Protein AF-A0AAT9JSJ3-F1 (afdb_monomer_lite)

pLDDT: mean 85.53, std 12.24, range [54.34, 98.62]

Foldseek 3Di:
DVVVCCVVCVLADPADWDDDPPDDPDSVPTDHDDPVRVVVVVPVPPQVPDPDNLLVCLVVLLVVLVVLLVVLVVQLVPDPDPVSVVVSVVSNVPSVVVNVVSVVSD

InterPro domains:
  IPR005183 Domain of unknown function DUF305, CopM-like [PF03713] (50-106)
  IPR012347 Ferritin-like [G3DSA:1.20.1260.10] (10-106)

Structure (mmCIF, N/CA/C/O backbone):
data_AF-A0AAT9JSJ3-F1
#
_entry.id   AF-A0AAT9JSJ3-F1
#
loop_
_atom_site.group_PDB
_atom_site.id
_atom_site.type_symbol
_atom_site.label_atom_id
_atom_site.label_alt_id
_atom_site.label_comp_id
_atom_site.label_asym_id
_atom_site.label_entity_id
_atom_site.label_seq_id
_atom_site.pdbx_PDB_ins_code
_atom_site.Cartn_x
_atom_site.Cartn_y
_atom_site.Cartn_z
_atom_site.occupancy
_atom_site.B_iso_or_equiv
_atom_site.auth_seq_id
_atom_site.auth_comp_id
_atom_site.auth_asym_id
_atom_site.auth_atom_id
_atom_site.pdbx_PDB_model_num
ATOM 1 N N . MET A 1 1 ? -4.440 12.375 3.349 1.00 59.12 1 MET A N 1
ATOM 2 C CA . MET A 1 1 ? -4.091 11.161 4.129 1.00 59.12 1 MET A CA 1
ATOM 3 C C . MET A 1 1 ? -3.346 11.461 5.432 1.00 59.12 1 MET A C 1
ATOM 5 O O . MET A 1 1 ? -3.795 10.998 6.471 1.00 59.12 1 MET A O 1
ATOM 9 N N . LEU A 1 2 ? -2.282 12.275 5.439 1.00 63.31 2 LEU A N 1
ATOM 10 C CA . LEU A 1 2 ? -1.476 12.524 6.654 1.00 63.31 2 LEU A CA 1
ATOM 11 C C . LEU A 1 2 ? -2.257 13.102 7.852 1.00 63.31 2 LEU A C 1
ATOM 13 O O . LEU A 1 2 ? -2.035 12.680 8.985 1.00 63.31 2 LEU A O 1
ATOM 17 N N . ARG A 1 3 ? -3.211 14.014 7.614 1.00 73.62 3 ARG A N 1
ATOM 18 C CA . ARG A 1 3 ? -4.063 14.588 8.675 1.00 73.62 3 ARG A CA 1
ATOM 19 C C . ARG A 1 3 ? -4.959 13.533 9.341 1.00 73.62 3 ARG A C 1
ATOM 21 O O . ARG A 1 3 ? -4.990 13.442 10.559 1.00 73.62 3 ARG A O 1
ATOM 28 N N . GLN A 1 4 ? -5.619 12.701 8.534 1.00 72.25 4 GLN A N 1
ATOM 29 C CA . GLN A 1 4 ? -6.466 11.585 8.989 1.00 72.25 4 GLN A CA 1
ATOM 30 C C . GLN A 1 4 ? -5.644 10.537 9.760 1.00 72.25 4 GLN A C 1
ATOM 32 O O . GLN A 1 4 ? -6.059 10.067 10.814 1.00 72.25 4 GLN A O 1
ATOM 37 N N . ARG A 1 5 ? -4.429 10.236 9.280 1.00 78.81 5 ARG A N 1
ATOM 38 C CA . ARG A 1 5 ? -3.499 9.311 9.939 1.00 78.81 5 ARG A CA 1
ATOM 39 C C . ARG A 1 5 ? -3.105 9.788 11.333 1.00 78.81 5 ARG A C 1
ATOM 41 O O . ARG A 1 5 ? -3.118 8.986 12.253 1.00 78.81 5 ARG A O 1
ATOM 48 N N . ARG A 1 6 ? -2.765 11.072 11.503 1.00 80.00 6 ARG A N 1
ATOM 49 C CA . ARG A 1 6 ? -2.399 11.620 12.824 1.00 80.00 6 ARG A CA 1
ATOM 50 C C . ARG A 1 6 ? -3.562 11.611 13.815 1.00 80.00 6 ARG A C 1
ATOM 52 O O . ARG A 1 6 ? -3.327 11.387 14.990 1.00 80.00 6 ARG A O 1
ATOM 59 N N . LEU A 1 7 ? -4.788 11.834 13.341 1.00 84.50 7 LEU A N 1
ATOM 60 C CA . LEU A 1 7 ? -5.978 11.804 14.196 1.00 84.50 7 LEU A CA 1
ATOM 61 C C . LEU A 1 7 ? -6.306 10.388 14.686 1.00 84.50 7 LEU A C 1
ATOM 63 O O . LEU A 1 7 ? -6.714 10.223 15.827 1.00 84.50 7 LEU A O 1
ATOM 67 N N . ARG A 1 8 ? -6.128 9.373 13.832 1.00 78.06 8 ARG A N 1
ATOM 68 C CA . ARG A 1 8 ? -6.505 7.982 14.139 1.00 78.06 8 ARG A CA 1
ATOM 69 C C . ARG A 1 8 ? -5.377 7.158 14.764 1.00 78.06 8 ARG A C 1
ATOM 71 O O . ARG A 1 8 ? -5.642 6.217 15.497 1.00 78.06 8 ARG A O 1
ATOM 78 N N . PHE A 1 9 ? -4.130 7.514 14.464 1.00 80.81 9 PHE A N 1
ATOM 79 C CA . PHE A 1 9 ? -2.925 6.852 14.960 1.00 80.81 9 PHE A CA 1
ATOM 80 C C . PHE A 1 9 ? -1.967 7.894 15.552 1.00 80.81 9 PHE A C 1
ATOM 82 O O . PHE A 1 9 ? -0.917 8.176 14.955 1.00 80.81 9 PHE A O 1
ATOM 89 N N . PRO A 1 10 ? -2.341 8.512 16.688 1.00 85.06 10 PRO A N 1
ATOM 90 C CA . PRO A 1 10 ? -1.532 9.553 17.317 1.00 85.06 10 PRO A CA 1
ATOM 91 C C . PRO A 1 10 ? -0.161 9.020 17.748 1.00 85.06 10 PRO A C 1
ATOM 93 O O . PRO A 1 10 ? 0.847 9.688 17.527 1.00 85.06 10 PRO A O 1
ATOM 96 N N . ASP A 1 11 ? -0.116 7.780 18.238 1.00 84.19 11 ASP A N 1
ATOM 97 C CA . ASP A 1 11 ? 1.101 7.154 18.770 1.00 84.19 11 ASP A CA 1
ATOM 98 C C . ASP A 1 11 ? 1.955 6.471 17.695 1.00 84.19 11 ASP A C 1
ATOM 100 O O . ASP A 1 11 ? 3.060 5.999 17.966 1.00 84.19 11 ASP A O 1
ATOM 104 N N . ALA A 1 12 ? 1.467 6.393 16.452 1.00 82.31 12 ALA A N 1
ATOM 105 C CA . ALA A 1 12 ? 2.232 5.759 15.390 1.00 82.31 12 ALA A CA 1
ATOM 106 C C . ALA A 1 12 ? 3.427 6.647 14.986 1.00 82.31 12 ALA A C 1
ATOM 108 O O . ALA A 1 12 ? 3.235 7.821 14.637 1.00 82.31 12 ALA A O 1
ATOM 109 N N . PRO A 1 13 ? 4.654 6.105 14.907 1.00 82.31 13 PRO A N 1
ATOM 110 C CA . PRO A 1 13 ? 5.844 6.883 14.570 1.00 82.31 13 PRO A CA 1
ATOM 111 C C . PRO A 1 13 ? 5.755 7.445 13.151 1.00 82.31 13 PRO A C 1
ATOM 113 O O . PRO A 1 13 ? 5.361 6.747 12.221 1.00 82.31 13 PRO A O 1
ATOM 116 N N . ILE A 1 14 ? 6.086 8.726 12.973 1.00 81.94 14 ILE A N 1
ATOM 117 C CA . ILE A 1 14 ? 6.122 9.379 11.647 1.00 81.94 14 ILE A CA 1
ATOM 118 C C . ILE A 1 14 ? 7.424 9.103 10.882 1.00 81.94 14 ILE A C 1
ATOM 120 O O . ILE A 1 14 ? 7.576 9.538 9.743 1.00 81.94 14 ILE A O 1
ATOM 124 N N . THR A 1 15 ? 8.366 8.414 11.519 1.00 82.94 15 THR A N 1
ATOM 125 C CA . THR A 1 15 ? 9.645 8.003 10.948 1.00 82.94 15 THR A CA 1
ATOM 126 C C . THR A 1 15 ? 9.568 6.561 10.440 1.00 82.94 15 THR A C 1
ATOM 128 O O . THR A 1 15 ? 8.790 5.767 10.973 1.00 82.94 15 THR A O 1
ATOM 131 N N . PRO A 1 16 ? 10.368 6.191 9.422 1.00 83.81 16 PRO A N 1
ATOM 132 C CA . PRO A 1 16 ? 10.487 4.801 9.002 1.00 83.81 16 PRO A CA 1
ATOM 133 C C . PRO A 1 16 ? 10.957 3.919 10.162 1.00 83.81 16 PRO A C 1
ATOM 135 O O . PRO A 1 16 ? 11.913 4.263 10.866 1.00 83.81 16 PRO A O 1
ATOM 138 N N . VAL A 1 17 ? 10.305 2.771 10.333 1.00 87.75 17 VAL A N 1
ATOM 139 C CA . VAL A 1 17 ? 10.614 1.774 11.365 1.00 87.75 17 VAL A CA 1
ATOM 140 C C . VAL A 1 17 ? 11.034 0.458 10.730 1.00 87.75 17 VAL A C 1
ATOM 142 O O . VAL A 1 17 ? 10.603 0.117 9.630 1.00 87.75 17 VAL A O 1
ATOM 145 N N . ARG A 1 18 ? 11.898 -0.283 11.420 1.00 83.19 18 ARG A N 1
ATOM 146 C CA . ARG A 1 18 ? 12.362 -1.591 10.969 1.00 83.19 18 ARG A CA 1
ATOM 147 C C . ARG A 1 18 ? 11.241 -2.623 11.110 1.00 83.19 18 ARG A C 1
ATOM 149 O O . ARG A 1 18 ? 10.635 -2.736 12.172 1.00 83.19 18 ARG A O 1
ATOM 156 N N . TYR A 1 19 ? 11.023 -3.402 10.054 1.00 77.19 19 TYR A N 1
ATOM 157 C CA . TYR A 1 19 ? 10.229 -4.625 10.105 1.00 77.19 19 TYR A CA 1
ATOM 158 C C . TYR A 1 19 ? 11.132 -5.806 10.476 1.00 77.19 19 TYR A C 1
ATOM 160 O O . TYR A 1 19 ? 12.191 -5.982 9.870 1.00 77.19 19 TYR A O 1
ATOM 168 N N . THR A 1 20 ? 10.714 -6.612 11.453 1.00 75.50 20 THR A N 1
ATOM 169 C CA . THR A 1 20 ? 11.396 -7.861 11.813 1.00 75.50 20 THR A CA 1
ATOM 170 C C . THR A 1 20 ? 10.531 -9.035 11.357 1.00 75.50 20 THR A C 1
ATOM 172 O O . THR A 1 20 ? 9.447 -9.232 11.914 1.00 75.50 20 THR A O 1
ATOM 175 N N . PRO A 1 21 ? 10.973 -9.823 10.361 1.00 74.25 21 PRO A N 1
ATOM 176 C CA . PRO A 1 21 ? 10.228 -10.989 9.904 1.00 74.25 21 PRO A CA 1
ATOM 177 C C . PRO A 1 21 ? 9.920 -11.956 11.051 1.00 74.25 21 PRO A C 1
ATOM 179 O O . PRO A 1 21 ? 10.768 -12.214 11.903 1.00 74.25 21 PRO A O 1
ATOM 182 N N . GLY A 1 22 ? 8.695 -12.482 11.078 1.00 75.56 22 GLY A N 1
ATOM 183 C CA . GLY A 1 22 ? 8.254 -13.437 12.099 1.00 75.56 22 GLY A CA 1
ATOM 184 C C . GLY A 1 22 ? 7.928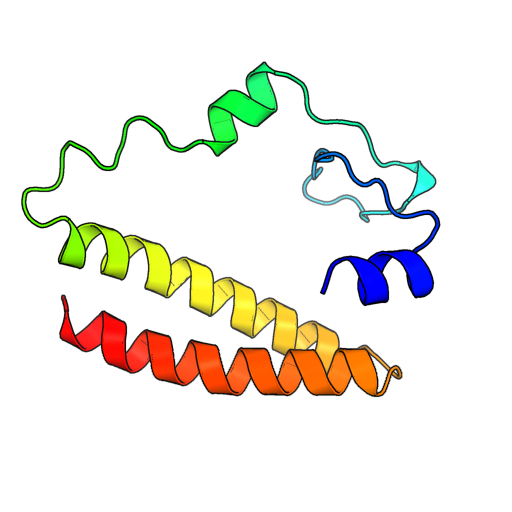 -12.828 13.468 1.00 75.56 22 GLY A C 1
ATOM 185 O O . GLY A 1 22 ? 7.488 -13.562 14.350 1.00 75.56 22 GLY A O 1
ATOM 186 N N . GLN A 1 23 ? 8.088 -11.513 13.657 1.00 73.31 23 GLN A N 1
ATOM 187 C CA . GLN A 1 23 ? 7.662 -10.830 14.879 1.00 73.31 23 GLN A CA 1
ATOM 188 C C . GLN A 1 23 ? 6.424 -9.953 14.639 1.00 73.31 23 GLN A C 1
ATOM 190 O O . GLN A 1 23 ? 6.337 -9.266 13.615 1.00 73.31 23 GLN A O 1
ATOM 195 N N . PRO A 1 24 ? 5.464 -9.928 15.583 1.00 69.81 24 PRO A N 1
ATOM 196 C CA . PRO A 1 24 ? 4.362 -8.980 15.545 1.00 69.81 24 PRO A CA 1
ATOM 197 C C . PRO A 1 24 ? 4.887 -7.544 15.519 1.00 69.81 24 PRO A C 1
ATOM 199 O O . PRO A 1 24 ? 5.701 -7.145 16.349 1.00 69.81 24 PRO A O 1
ATOM 202 N N . THR A 1 25 ? 4.399 -6.740 14.579 1.00 72.12 25 THR A N 1
ATOM 203 C CA . THR A 1 25 ? 4.728 -5.312 14.524 1.00 72.12 25 THR A CA 1
ATOM 204 C C . THR A 1 25 ? 3.870 -4.565 15.547 1.00 72.12 25 THR A C 1
ATOM 206 O O . THR A 1 25 ? 2.791 -4.072 15.228 1.00 72.12 25 THR A 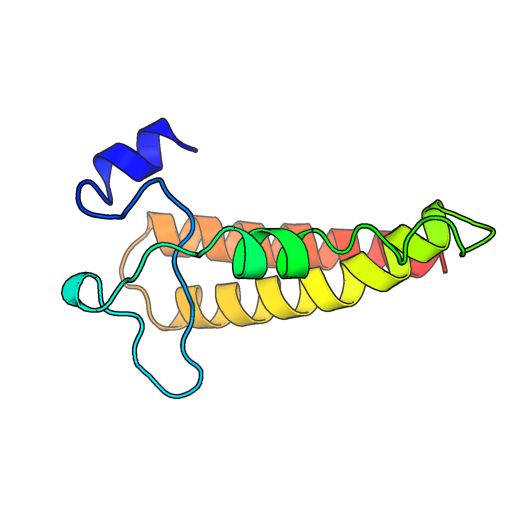O 1
ATOM 209 N N . VAL A 1 26 ? 4.324 -4.529 16.800 1.00 78.81 26 VAL A N 1
ATOM 210 C CA . VAL A 1 26 ? 3.650 -3.824 17.903 1.00 78.81 26 VAL A CA 1
ATOM 211 C C . VAL A 1 26 ? 4.331 -2.488 18.195 1.00 78.81 26 VAL A C 1
ATOM 213 O O . VAL A 1 26 ? 5.555 -2.382 18.129 1.00 78.81 26 VAL A O 1
ATOM 216 N N . LEU A 1 27 ? 3.538 -1.459 18.525 1.00 80.00 27 LEU A N 1
ATOM 217 C CA . LEU A 1 27 ? 4.002 -0.066 18.656 1.00 80.00 27 LEU A CA 1
ATOM 218 C C . LEU A 1 27 ? 5.205 0.097 19.600 1.00 80.00 27 LEU A C 1
ATOM 220 O O . LEU A 1 27 ? 6.127 0.846 19.294 1.00 80.00 27 LEU A O 1
ATOM 224 N N . ASN A 1 28 ? 5.229 -0.638 20.713 1.00 80.12 28 ASN A N 1
ATOM 225 C CA . ASN A 1 28 ? 6.299 -0.577 21.713 1.00 80.12 28 ASN A CA 1
ATOM 226 C C . ASN A 1 28 ? 7.588 -1.327 21.319 1.00 80.12 28 ASN A C 1
ATOM 228 O O . ASN A 1 28 ? 8.593 -1.200 22.011 1.00 80.12 28 ASN A O 1
ATOM 232 N N . GLN A 1 29 ? 7.579 -2.099 20.229 1.00 81.50 29 GLN A N 1
ATOM 233 C CA . GLN A 1 29 ? 8.753 -2.812 19.705 1.00 81.50 29 GLN A CA 1
ATOM 234 C C . GLN A 1 29 ? 9.313 -2.158 18.435 1.00 81.50 29 GLN A C 1
ATOM 236 O O . GLN A 1 29 ? 10.303 -2.635 17.874 1.00 81.50 29 GLN A O 1
ATOM 241 N N . LEU A 1 30 ? 8.711 -1.055 17.980 1.00 82.62 30 LEU A N 1
ATOM 242 C CA . LEU A 1 30 ? 9.155 -0.342 16.791 1.00 82.62 30 LEU A CA 1
ATOM 243 C C . LEU A 1 30 ? 10.506 0.333 17.028 1.00 82.62 30 LEU A C 1
ATOM 245 O O . LEU A 1 30 ? 10.669 1.149 17.934 1.00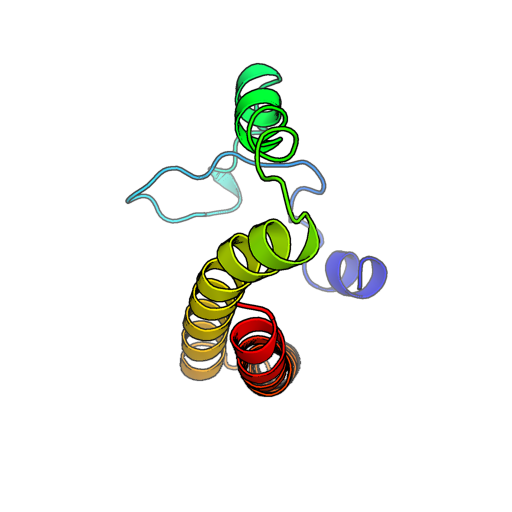 82.62 30 LEU A O 1
ATOM 249 N N . LYS A 1 31 ? 11.473 0.027 16.162 1.00 86.25 31 LYS A N 1
ATOM 250 C CA . LYS A 1 31 ? 12.784 0.681 16.143 1.00 86.25 31 LYS A CA 1
ATOM 251 C C . LYS A 1 31 ? 12.906 1.548 14.893 1.00 86.25 31 LYS A C 1
ATOM 253 O O . LYS A 1 31 ? 12.579 1.052 13.813 1.00 86.25 31 LYS A O 1
ATOM 258 N N . PRO A 1 32 ? 13.385 2.801 14.994 1.00 88.25 32 PRO A N 1
ATOM 259 C CA . PRO A 1 32 ? 13.698 3.606 13.821 1.00 88.25 32 PRO A CA 1
ATOM 260 C C . PRO A 1 32 ? 14.698 2.890 12.909 1.00 88.25 32 PRO A C 1
ATOM 262 O O . PRO A 1 32 ? 15.603 2.202 13.384 1.00 88.25 32 PRO A O 1
ATOM 265 N N . MET A 1 33 ? 14.537 3.058 11.601 1.00 89.56 33 MET A N 1
ATOM 266 C CA . MET A 1 33 ? 15.502 2.542 10.630 1.00 89.56 33 MET A CA 1
ATOM 267 C C . MET A 1 33 ? 16.833 3.293 10.714 1.00 89.56 33 MET A C 1
ATOM 269 O O . MET A 1 33 ? 16.854 4.513 10.885 1.00 89.56 33 MET A O 1
ATOM 273 N N . THR A 1 34 ? 17.941 2.573 10.533 1.00 89.88 34 THR A N 1
ATOM 274 C CA . THR A 1 34 ? 19.274 3.180 10.399 1.00 89.88 34 THR A CA 1
ATOM 275 C C . THR A 1 34 ? 19.450 3.832 9.021 1.00 89.88 34 THR A C 1
ATOM 277 O O . THR A 1 34 ? 18.675 3.573 8.096 1.00 89.88 34 THR A O 1
ATOM 280 N N . GLU A 1 35 ? 20.483 4.662 8.835 1.00 86.31 35 GLU A N 1
ATOM 281 C CA . GLU A 1 35 ? 20.816 5.180 7.496 1.00 86.31 35 GLU A CA 1
ATOM 282 C C . GLU A 1 35 ? 21.125 4.056 6.502 1.00 86.31 35 GLU A C 1
ATOM 284 O O . GLU A 1 35 ? 20.703 4.132 5.350 1.00 86.31 35 GLU A O 1
ATOM 289 N N . ALA A 1 36 ? 21.787 2.988 6.957 1.00 83.75 36 ALA A N 1
ATOM 290 C CA . ALA A 1 36 ? 22.069 1.815 6.135 1.00 83.75 36 ALA A CA 1
ATOM 291 C C . ALA A 1 36 ? 20.776 1.105 5.701 1.00 83.75 36 ALA A C 1
ATOM 293 O O . ALA A 1 36 ? 20.610 0.797 4.522 1.00 83.75 36 ALA A O 1
ATOM 294 N N . ASP A 1 37 ? 19.818 0.935 6.620 1.00 82.62 37 ASP A N 1
ATOM 295 C CA . ASP A 1 37 ? 18.510 0.354 6.297 1.00 82.62 37 ASP A CA 1
ATOM 296 C C . ASP A 1 37 ? 17.755 1.220 5.269 1.00 82.62 37 ASP A C 1
ATOM 298 O O . ASP A 1 37 ? 17.187 0.710 4.302 1.00 82.62 37 ASP A O 1
ATOM 302 N N . LYS A 1 38 ? 17.782 2.551 5.440 1.00 81.94 38 LYS A N 1
ATOM 303 C CA . LYS A 1 38 ? 17.165 3.497 4.497 1.00 81.94 38 LYS A CA 1
ATOM 304 C C . LYS A 1 38 ? 17.853 3.496 3.133 1.00 81.94 38 LYS A C 1
ATOM 306 O O . LYS A 1 38 ? 17.186 3.709 2.123 1.00 81.94 38 LYS A O 1
ATOM 311 N N . ALA A 1 39 ? 19.169 3.302 3.083 1.00 81.69 39 ALA A N 1
ATOM 312 C CA . ALA A 1 39 ? 19.913 3.196 1.833 1.00 81.69 39 ALA A CA 1
ATOM 313 C C . ALA A 1 39 ? 19.542 1.913 1.074 1.00 81.69 39 ALA A C 1
ATOM 315 O O . ALA A 1 39 ? 19.254 1.982 -0.119 1.00 81.69 39 ALA A O 1
ATOM 316 N N . ALA A 1 40 ? 19.445 0.779 1.776 1.00 77.25 40 ALA A N 1
ATOM 317 C CA . ALA A 1 40 ? 19.029 -0.495 1.191 1.00 77.25 40 ALA A CA 1
ATOM 318 C C . ALA A 1 40 ? 17.613 -0.433 0.584 1.00 77.25 40 ALA A C 1
ATOM 320 O O . ALA A 1 40 ? 17.366 -1.009 -0.472 1.00 77.25 40 ALA A O 1
ATOM 321 N N . MET A 1 41 ? 16.695 0.325 1.195 1.00 75.81 41 MET A N 1
ATOM 322 C CA . MET A 1 41 ? 15.323 0.493 0.694 1.00 75.81 41 MET A CA 1
ATOM 323 C C . MET A 1 41 ? 15.189 1.356 -0.564 1.00 75.81 41 MET A C 1
ATOM 325 O O . MET A 1 41 ? 14.176 1.270 -1.253 1.00 75.81 41 MET A O 1
ATOM 329 N N . ARG A 1 42 ? 16.164 2.218 -0.872 1.00 73.81 42 ARG A N 1
ATOM 330 C CA . ARG A 1 42 ? 16.036 3.181 -1.978 1.00 73.81 42 ARG A CA 1
ATOM 331 C C . ARG A 1 42 ? 16.108 2.549 -3.367 1.00 73.81 42 ARG A C 1
ATOM 333 O O . ARG A 1 42 ? 15.825 3.259 -4.324 1.00 73.81 42 ARG A O 1
ATOM 340 N N . MET A 1 43 ? 16.484 1.268 -3.488 1.00 61.06 43 MET A N 1
ATOM 341 C CA . MET A 1 43 ? 16.600 0.543 -4.768 1.00 61.06 43 MET A CA 1
ATOM 342 C C . MET A 1 43 ? 17.292 1.380 -5.868 1.00 61.06 43 MET A C 1
ATOM 344 O O . MET A 1 43 ? 16.959 1.303 -7.046 1.00 61.06 43 MET A O 1
ATOM 348 N N . SER A 1 44 ? 18.264 2.212 -5.472 1.00 59.06 44 SER A N 1
ATOM 349 C CA . SER A 1 44 ? 18.840 3.289 -6.293 1.00 59.06 44 SER A CA 1
ATOM 350 C C . SER A 1 44 ? 19.664 2.788 -7.486 1.00 59.06 44 SER A C 1
ATOM 352 O O . SER A 1 44 ? 20.039 3.593 -8.330 1.00 59.06 44 SER A O 1
ATOM 354 N N . GLY A 1 45 ? 19.995 1.494 -7.539 1.00 55.34 45 GLY A N 1
ATOM 355 C CA . GLY A 1 45 ? 20.931 0.937 -8.519 1.00 55.34 45 GLY A CA 1
ATOM 356 C C . GLY A 1 45 ? 20.302 0.180 -9.690 1.00 55.34 45 GLY A C 1
ATOM 357 O O . GLY A 1 45 ? 21.015 -0.139 -10.633 1.00 55.34 45 GLY A O 1
ATOM 358 N N . THR A 1 46 ? 19.004 -0.142 -9.658 1.00 54.44 46 THR A N 1
ATOM 359 C CA . THR A 1 46 ? 18.413 -1.108 -10.610 1.00 54.44 46 THR A CA 1
ATOM 360 C C . THR A 1 46 ? 17.571 -0.489 -11.724 1.00 54.44 46 THR A C 1
ATOM 362 O O . THR A 1 46 ? 17.224 -1.197 -12.664 1.00 54.44 46 THR A O 1
ATOM 365 N N . MET A 1 47 ? 17.244 0.807 -11.667 1.00 54.34 47 MET A N 1
ATOM 366 C CA . MET A 1 47 ? 16.350 1.428 -12.661 1.00 54.34 47 MET A CA 1
ATOM 367 C C . MET A 1 47 ? 17.058 2.000 -13.897 1.00 54.34 47 MET A C 1
ATOM 369 O O . MET A 1 47 ? 16.407 2.161 -14.925 1.00 54.34 47 MET A O 1
ATOM 373 N N . ASP A 1 48 ? 18.366 2.265 -13.832 1.00 54.53 48 ASP A N 1
ATOM 374 C CA . ASP A 1 48 ? 19.119 2.876 -14.945 1.00 54.53 48 ASP A CA 1
ATOM 375 C C . ASP A 1 48 ? 19.588 1.860 -16.007 1.00 54.53 48 ASP A C 1
ATOM 377 O O . ASP A 1 48 ? 20.044 2.242 -17.080 1.00 54.53 48 ASP A O 1
ATOM 381 N N . MET A 1 49 ? 19.454 0.556 -15.733 1.00 54.50 49 MET A N 1
ATOM 382 C CA . MET A 1 49 ? 19.974 -0.528 -16.585 1.00 54.50 49 MET A CA 1
ATOM 383 C C . MET A 1 49 ? 18.921 -1.156 -17.521 1.00 54.50 49 MET A C 1
ATOM 385 O O . MET A 1 49 ? 19.267 -2.002 -18.345 1.00 54.50 49 MET A O 1
ATOM 389 N N . MET A 1 50 ? 17.643 -0.766 -17.428 1.00 57.25 50 MET A N 1
ATOM 390 C CA . MET A 1 50 ? 16.576 -1.286 -18.296 1.00 57.25 50 MET A CA 1
ATOM 391 C C . MET A 1 50 ? 16.267 -0.293 -19.423 1.00 57.25 50 MET A C 1
ATOM 393 O O . MET A 1 50 ? 15.749 0.794 -19.176 1.00 57.25 50 MET A O 1
ATOM 397 N N . GLY A 1 51 ? 16.531 -0.693 -20.670 1.00 68.62 51 GLY A N 1
ATOM 398 C CA . GLY A 1 51 ? 16.378 0.148 -21.867 1.00 68.62 51 GLY A CA 1
ATOM 399 C C . GLY A 1 51 ? 14.990 0.772 -22.088 1.00 68.62 51 GLY A C 1
ATOM 400 O O . GLY A 1 51 ? 14.900 1.804 -22.748 1.00 68.62 51 GLY A O 1
ATOM 401 N N . ASP A 1 52 ? 13.925 0.212 -21.501 1.00 82.62 52 ASP A N 1
ATOM 402 C CA . ASP A 1 52 ? 12.585 0.812 -21.464 1.00 82.62 52 ASP A CA 1
ATOM 403 C C . ASP A 1 52 ? 12.133 1.023 -20.010 1.00 82.62 52 ASP A C 1
ATOM 405 O O . ASP A 1 52 ? 11.745 0.088 -19.300 1.00 82.62 52 ASP A O 1
ATOM 409 N N . ARG A 1 53 ? 12.163 2.287 -19.574 1.00 81.94 53 ARG A N 1
ATOM 410 C CA . ARG A 1 53 ? 11.748 2.701 -18.226 1.00 81.94 53 ARG A CA 1
ATOM 411 C C . ARG A 1 53 ? 10.277 2.393 -17.935 1.00 81.94 53 ARG A C 1
ATOM 413 O O . ARG A 1 53 ? 9.941 2.144 -16.780 1.00 81.94 53 ARG A O 1
ATOM 420 N N . GLY A 1 54 ? 9.408 2.389 -18.949 1.00 86.06 54 GLY A N 1
ATOM 421 C CA . GLY A 1 54 ? 7.994 2.041 -18.806 1.00 86.06 54 GLY A CA 1
ATOM 422 C C . GLY A 1 54 ? 7.808 0.559 -18.493 1.00 86.06 54 GLY A C 1
ATOM 423 O O . GLY A 1 54 ? 7.097 0.215 -17.548 1.00 86.06 54 GLY A O 1
ATOM 424 N N . LYS A 1 55 ? 8.522 -0.315 -19.211 1.00 89.06 55 LYS A N 1
ATOM 425 C CA . LYS A 1 55 ? 8.539 -1.762 -18.933 1.00 89.06 55 LYS A CA 1
ATOM 426 C C . LYS A 1 55 ? 9.161 -2.087 -17.584 1.00 89.06 55 LYS A C 1
ATOM 428 O O . LYS A 1 55 ? 8.611 -2.899 -16.846 1.00 89.06 55 LYS A O 1
ATOM 433 N N . ALA A 1 56 ? 10.266 -1.430 -17.231 1.00 85.56 56 ALA A N 1
ATOM 434 C CA . ALA A 1 56 ? 10.899 -1.599 -15.923 1.00 85.56 56 ALA A CA 1
ATOM 435 C C . ALA A 1 56 ? 9.953 -1.207 -14.780 1.00 85.56 56 ALA A C 1
ATOM 437 O O . ALA A 1 56 ? 9.799 -1.949 -13.810 1.00 85.56 56 ALA A O 1
ATOM 438 N N . PHE A 1 57 ? 9.270 -0.069 -14.928 1.00 88.50 57 PHE A N 1
ATOM 439 C CA . PHE A 1 57 ? 8.253 0.377 -13.984 1.00 88.50 57 PHE A CA 1
ATOM 440 C C . PHE A 1 57 ? 7.096 -0.622 -13.889 1.00 88.50 57 PHE A C 1
ATOM 442 O O . PHE A 1 57 ? 6.726 -1.019 -12.787 1.00 88.50 57 PHE A O 1
ATOM 449 N N . ALA A 1 58 ? 6.556 -1.083 -15.022 1.00 92.56 58 ALA A N 1
ATOM 450 C CA . ALA A 1 58 ? 5.466 -2.054 -15.042 1.00 92.56 58 ALA A CA 1
ATOM 451 C C . ALA A 1 58 ? 5.854 -3.385 -14.381 1.00 92.56 58 ALA A C 1
ATOM 453 O O . ALA A 1 58 ? 5.111 -3.887 -13.536 1.00 92.56 58 ALA A O 1
ATOM 454 N N . ALA A 1 59 ? 7.040 -3.911 -14.695 1.00 89.81 59 ALA A N 1
ATOM 455 C CA . ALA A 1 59 ? 7.562 -5.144 -14.114 1.00 89.81 59 ALA A CA 1
ATOM 456 C C . ALA A 1 59 ? 7.755 -5.043 -12.592 1.00 89.81 59 ALA A C 1
ATOM 458 O O . ALA A 1 59 ? 7.527 -6.021 -11.886 1.00 89.81 59 ALA A O 1
ATOM 459 N N . ALA A 1 60 ? 8.129 -3.868 -12.073 1.00 89.12 60 ALA A N 1
ATOM 460 C CA . ALA A 1 60 ? 8.256 -3.635 -10.635 1.00 89.12 60 ALA A CA 1
ATOM 461 C C . ALA A 1 60 ? 6.903 -3.387 -9.939 1.00 89.12 60 ALA A C 1
ATOM 463 O O . ALA A 1 60 ? 6.697 -3.824 -8.807 1.00 89.12 60 ALA A O 1
ATOM 464 N N . MET A 1 61 ? 5.974 -2.684 -10.592 1.00 95.50 61 MET A N 1
ATOM 465 C CA . MET A 1 61 ? 4.710 -2.268 -9.974 1.00 95.50 61 MET A CA 1
ATOM 466 C C . MET A 1 61 ? 3.648 -3.358 -9.931 1.00 95.50 61 MET A C 1
ATOM 468 O O . MET A 1 61 ? 2.837 -3.354 -9.010 1.00 95.50 61 MET A O 1
ATOM 472 N N . ILE A 1 62 ? 3.664 -4.319 -10.858 1.00 95.81 62 ILE A N 1
ATOM 473 C CA . ILE A 1 62 ? 2.749 -5.469 -10.802 1.00 95.81 62 ILE A CA 1
ATOM 474 C C . ILE A 1 62 ? 2.890 -6.240 -9.474 1.00 95.81 62 ILE A C 1
ATOM 476 O O . ILE A 1 62 ? 1.907 -6.280 -8.734 1.00 95.81 62 ILE A O 1
ATOM 480 N N . PRO A 1 63 ? 4.070 -6.780 -9.099 1.00 93.62 63 PRO A N 1
ATOM 481 C CA . PRO A 1 63 ? 4.204 -7.525 -7.845 1.00 93.62 63 PRO A CA 1
ATOM 482 C C . PRO A 1 63 ? 4.019 -6.636 -6.604 1.00 93.62 63 PRO A C 1
ATOM 484 O O . PRO A 1 63 ? 3.511 -7.096 -5.581 1.00 93.62 63 PRO A O 1
ATOM 487 N N . HIS A 1 64 ? 4.377 -5.348 -6.681 1.00 94.94 64 HIS A N 1
ATOM 488 C CA . HIS A 1 64 ? 4.105 -4.389 -5.607 1.00 94.94 64 HIS A CA 1
ATOM 489 C C . HIS A 1 64 ? 2.592 -4.223 -5.358 1.00 94.94 64 HIS A C 1
ATOM 491 O O . HIS A 1 64 ? 2.147 -4.255 -4.210 1.00 94.94 64 HIS A O 1
ATOM 497 N N . HIS A 1 65 ? 1.791 -4.081 -6.420 1.00 98.00 65 HIS A N 1
ATOM 498 C CA . HIS A 1 65 ? 0.333 -4.003 -6.319 1.00 98.00 65 HIS A CA 1
ATOM 499 C C . HIS A 1 65 ? -0.298 -5.322 -5.869 1.00 98.00 65 HIS A C 1
ATOM 501 O O . HIS A 1 65 ? -1.218 -5.295 -5.057 1.00 98.00 65 HIS A O 1
ATOM 507 N N . GLU A 1 66 ? 0.199 -6.472 -6.330 1.00 97.50 66 GLU A N 1
ATOM 508 C CA . GLU A 1 66 ? -0.289 -7.787 -5.888 1.00 97.50 66 GLU A CA 1
ATOM 509 C C . GLU A 1 66 ? -0.124 -7.964 -4.368 1.00 97.50 66 GLU A C 1
ATOM 511 O O . GLU A 1 66 ? -1.067 -8.369 -3.686 1.00 97.50 66 GLU A O 1
ATOM 516 N N . MET A 1 67 ? 1.019 -7.552 -3.805 1.00 94.38 67 MET A N 1
ATOM 517 C CA . MET A 1 67 ? 1.229 -7.547 -2.351 1.00 94.38 67 MET A CA 1
ATOM 518 C C . MET A 1 67 ? 0.271 -6.584 -1.631 1.00 94.38 67 MET A C 1
ATOM 520 O O . MET A 1 67 ? -0.301 -6.926 -0.595 1.00 94.38 67 MET A O 1
ATOM 524 N N . ALA A 1 68 ? 0.067 -5.381 -2.174 1.00 94.69 68 ALA A N 1
ATOM 525 C CA . ALA A 1 68 ? -0.844 -4.402 -1.585 1.00 94.69 68 ALA A CA 1
ATOM 526 C C . ALA A 1 68 ? -2.307 -4.881 -1.586 1.00 94.69 68 ALA A C 1
ATOM 528 O O . ALA A 1 68 ? -3.025 -4.634 -0.617 1.00 94.69 68 ALA A O 1
ATOM 529 N N . ILE A 1 69 ? -2.736 -5.593 -2.634 1.00 98.38 69 ILE A N 1
ATOM 530 C CA . ILE A 1 69 ? -4.059 -6.226 -2.710 1.00 98.38 69 ILE A CA 1
ATOM 531 C C . ILE A 1 69 ? -4.188 -7.304 -1.633 1.00 98.38 69 ILE A C 1
ATOM 533 O O . ILE A 1 69 ? -5.145 -7.253 -0.865 1.00 98.38 69 ILE A O 1
ATOM 537 N N . ALA A 1 70 ? -3.206 -8.200 -1.497 1.00 96.69 70 ALA A N 1
ATOM 538 C CA . ALA A 1 70 ? -3.229 -9.240 -0.466 1.00 96.69 70 ALA A CA 1
ATOM 539 C C . ALA A 1 70 ? -3.335 -8.649 0.955 1.00 96.69 70 ALA A C 1
ATOM 541 O O . ALA A 1 70 ? -4.121 -9.112 1.782 1.00 96.69 70 ALA A O 1
ATOM 542 N N . MET A 1 71 ? -2.596 -7.569 1.240 1.00 95.19 71 MET A N 1
ATOM 543 C CA . MET A 1 71 ? -2.703 -6.857 2.520 1.00 95.19 71 MET A CA 1
ATOM 544 C C . MET A 1 71 ? -4.069 -6.185 2.709 1.00 95.19 71 MET A C 1
ATOM 546 O O . MET A 1 71 ? -4.604 -6.160 3.820 1.00 95.19 71 MET A O 1
ATOM 550 N N . ALA A 1 72 ? -4.638 -5.618 1.645 1.00 97.25 72 ALA A N 1
ATOM 551 C CA . ALA A 1 72 ? -5.943 -4.975 1.698 1.00 97.25 72 ALA A CA 1
ATOM 552 C C . ALA A 1 72 ? -7.076 -5.986 1.920 1.00 97.25 72 ALA A C 1
ATOM 554 O O . ALA A 1 72 ? -7.977 -5.698 2.708 1.00 97.25 72 ALA A O 1
ATOM 555 N N . GLU A 1 73 ? -7.010 -7.164 1.297 1.00 97.75 73 GLU A N 1
ATOM 556 C CA . GLU A 1 73 ? -7.928 -8.284 1.535 1.00 97.75 73 GLU A CA 1
ATOM 557 C C . GLU A 1 73 ? -7.875 -8.745 2.994 1.00 97.75 73 GLU A C 1
ATOM 559 O O . GLU A 1 73 ? -8.916 -8.858 3.645 1.00 97.75 73 GLU A O 1
ATOM 564 N N . ASP A 1 74 ? -6.671 -8.911 3.547 1.00 96.62 74 ASP A N 1
ATOM 565 C CA . ASP A 1 74 ? -6.485 -9.286 4.950 1.00 96.62 74 ASP A CA 1
ATOM 566 C C . ASP A 1 74 ? -7.076 -8.238 5.909 1.00 96.62 74 ASP A C 1
ATOM 568 O O . ASP A 1 74 ? -7.828 -8.559 6.834 1.00 96.62 74 ASP A O 1
ATOM 572 N N . 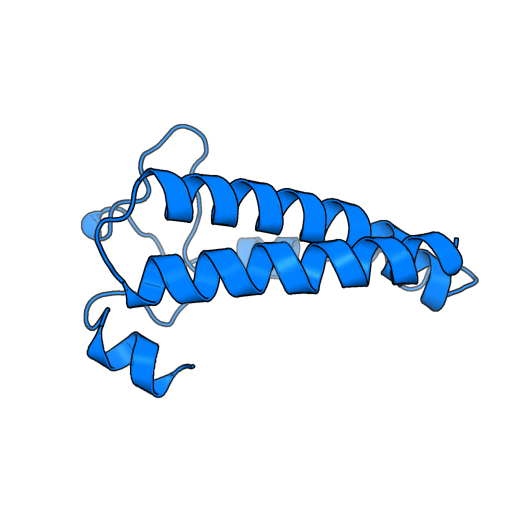ALA A 1 75 ? -6.806 -6.956 5.646 1.00 95.19 75 ALA A N 1
ATOM 573 C CA . ALA A 1 75 ? -7.365 -5.851 6.417 1.00 95.19 75 ALA A CA 1
ATOM 574 C C . ALA A 1 75 ? -8.897 -5.763 6.288 1.00 95.19 75 ALA A C 1
ATOM 576 O O . ALA A 1 75 ? -9.578 -5.475 7.276 1.00 95.19 75 ALA A O 1
ATOM 577 N N . LEU A 1 76 ? -9.456 -6.046 5.107 1.00 96.88 76 LEU A N 1
ATOM 578 C CA . LEU A 1 76 ? -10.902 -6.077 4.880 1.00 96.88 76 LEU A CA 1
ATOM 579 C C . LEU A 1 76 ? -11.570 -7.229 5.643 1.00 96.88 76 LEU A C 1
ATOM 581 O O . LEU A 1 76 ? -12.682 -7.059 6.144 1.00 96.88 76 LEU A O 1
ATOM 585 N N . ALA A 1 77 ? -10.908 -8.382 5.747 1.00 96.38 77 ALA A N 1
ATOM 586 C CA . ALA A 1 77 ? -11.417 -9.541 6.473 1.00 96.38 77 ALA A CA 1
ATOM 587 C C . ALA A 1 77 ? -11.339 -9.362 7.999 1.00 96.38 77 ALA A C 1
ATOM 589 O O . ALA A 1 77 ? -12.265 -9.742 8.712 1.00 96.38 77 ALA A O 1
ATOM 590 N N . LYS A 1 78 ? -10.250 -8.771 8.505 1.00 94.69 78 LYS A N 1
ATOM 591 C CA . LYS A 1 78 ? -9.959 -8.710 9.948 1.00 94.69 78 LYS A CA 1
ATOM 592 C C . LYS A 1 78 ? -10.450 -7.443 10.645 1.00 94.69 78 LYS A C 1
ATOM 594 O O . LYS A 1 78 ? -10.611 -7.448 11.863 1.00 94.69 78 LYS A O 1
ATOM 599 N N . SER A 1 79 ? -10.650 -6.345 9.917 1.00 94.69 79 SER A N 1
ATOM 600 C CA . SER A 1 79 ? -11.006 -5.066 10.534 1.00 94.69 79 SER A CA 1
ATOM 601 C C . SER A 1 79 ? -12.516 -4.890 10.705 1.00 94.69 79 SER A C 1
ATOM 603 O O . SER A 1 79 ? -13.294 -5.080 9.765 1.00 94.69 79 SER A O 1
ATOM 605 N N . SER A 1 80 ? -12.921 -4.438 11.895 1.00 95.69 80 SER A N 1
ATOM 606 C CA . SER A 1 80 ? -14.268 -3.930 12.194 1.00 95.69 80 SER A CA 1
ATOM 607 C C . SER A 1 80 ? -14.424 -2.429 11.908 1.00 95.69 80 SER A C 1
ATOM 609 O O . SER A 1 80 ? -15.526 -1.889 11.981 1.00 95.69 80 SER A O 1
ATOM 611 N N . ASP A 1 81 ? -13.336 -1.741 11.557 1.00 93.81 81 ASP A N 1
ATOM 612 C CA . ASP A 1 81 ? -13.317 -0.303 11.320 1.00 93.81 81 ASP A CA 1
ATOM 613 C C . ASP A 1 81 ? -13.806 0.025 9.897 1.00 93.81 81 ASP A C 1
ATOM 615 O O . ASP A 1 81 ? -13.160 -0.315 8.903 1.00 93.81 81 ASP A O 1
ATOM 619 N N . SER A 1 82 ? -14.942 0.720 9.782 1.00 94.56 82 SER A N 1
ATOM 620 C CA . SER A 1 82 ? -15.574 1.038 8.492 1.00 94.56 82 SER A CA 1
ATOM 621 C C . SER A 1 82 ? -14.684 1.844 7.542 1.00 94.56 82 SER A C 1
ATOM 623 O O . SER A 1 82 ? -14.747 1.651 6.329 1.00 94.56 82 SER A O 1
ATOM 625 N N . PHE A 1 83 ? -13.814 2.706 8.066 1.00 90.31 83 PHE A N 1
ATOM 626 C CA . PHE A 1 83 ? -12.890 3.490 7.252 1.00 90.31 83 PHE A CA 1
ATOM 627 C C . PHE A 1 83 ? -11.751 2.628 6.712 1.00 90.31 83 PHE A C 1
ATOM 629 O O . PHE A 1 83 ? -11.408 2.742 5.537 1.00 90.31 83 PHE A O 1
ATOM 636 N N . VAL A 1 84 ? -11.191 1.744 7.547 1.00 92.81 84 VAL A N 1
ATOM 637 C CA . VAL A 1 84 ? -10.158 0.790 7.110 1.00 92.81 84 VAL A CA 1
ATOM 638 C C . VAL A 1 84 ? -10.723 -0.115 6.024 1.00 92.81 84 VAL A C 1
ATOM 640 O O . VAL A 1 84 ? -10.122 -0.241 4.963 1.00 92.81 84 VAL A O 1
ATOM 643 N N . ARG A 1 85 ? -11.926 -0.654 6.236 1.00 96.69 85 ARG A N 1
ATOM 644 C CA . ARG A 1 85 ? -12.629 -1.481 5.247 1.00 96.69 85 ARG A CA 1
ATOM 645 C C . ARG A 1 85 ? -12.870 -0.735 3.932 1.00 96.69 85 ARG A C 1
ATOM 647 O O . ARG A 1 85 ? -12.649 -1.305 2.867 1.00 96.69 85 ARG A O 1
ATOM 654 N N . SER A 1 86 ? -13.282 0.535 3.996 1.00 96.19 86 SER A N 1
ATOM 655 C CA . SER A 1 86 ? -13.480 1.373 2.806 1.00 96.19 86 SER A CA 1
ATOM 656 C C . SER A 1 86 ? -12.185 1.550 2.014 1.00 96.19 86 SER A C 1
ATOM 658 O O . SER A 1 86 ? -12.186 1.362 0.801 1.00 96.19 86 SER A O 1
ATOM 660 N N . ILE A 1 87 ? -11.075 1.867 2.688 1.00 95.44 87 ILE A N 1
ATOM 661 C CA . ILE A 1 87 ? -9.774 2.031 2.026 1.00 95.44 87 ILE A CA 1
ATOM 662 C C . ILE A 1 87 ? -9.286 0.705 1.448 1.00 95.44 87 ILE A C 1
ATOM 664 O O . ILE A 1 87 ? -8.791 0.688 0.325 1.00 95.44 87 ILE A O 1
ATOM 668 N N . SER A 1 88 ? -9.435 -0.401 2.180 1.00 97.62 88 SER A N 1
ATOM 669 C CA . SER A 1 88 ? -9.082 -1.729 1.680 1.00 97.62 88 SER A CA 1
ATOM 670 C C . SER A 1 88 ? -9.829 -2.059 0.392 1.00 97.62 88 SER A C 1
ATOM 672 O O . SER A 1 88 ? -9.217 -2.490 -0.582 1.00 97.62 88 SER A O 1
ATOM 674 N N . TRP A 1 89 ? -11.140 -1.812 0.357 1.00 98.25 89 TRP A N 1
ATOM 675 C CA . TRP A 1 89 ? -11.942 -2.048 -0.839 1.00 98.25 89 TRP A CA 1
ATOM 676 C C . TRP A 1 89 ? -11.499 -1.171 -2.018 1.00 98.25 89 TRP A C 1
ATOM 678 O O . TRP A 1 89 ? -11.357 -1.669 -3.137 1.00 98.25 89 TRP A O 1
ATOM 688 N N . ASP A 1 90 ? -11.215 0.110 -1.767 1.00 98.25 90 ASP A N 1
ATOM 689 C CA . ASP A 1 90 ? -10.688 1.007 -2.796 1.00 98.25 90 ASP A CA 1
ATOM 690 C C . ASP A 1 90 ? -9.334 0.530 -3.330 1.00 98.25 90 ASP A C 1
ATOM 692 O O . ASP A 1 90 ? -9.174 0.471 -4.547 1.00 98.25 90 ASP A O 1
ATOM 696 N N . ILE A 1 91 ? -8.407 0.116 -2.458 1.00 98.31 91 ILE A N 1
ATOM 697 C CA . ILE A 1 91 ? -7.101 -0.438 -2.848 1.00 98.31 91 ILE A CA 1
ATOM 698 C C . IL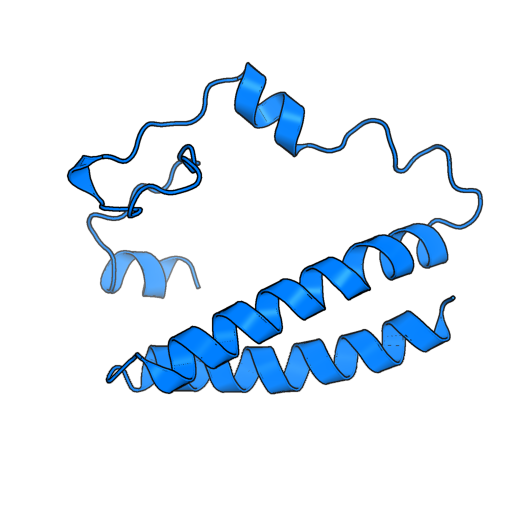E A 1 91 ? -7.272 -1.657 -3.755 1.00 98.31 91 ILE A C 1
ATOM 700 O O . ILE A 1 91 ? -6.676 -1.693 -4.831 1.00 98.31 91 ILE A O 1
ATOM 704 N N . ILE A 1 92 ? -8.096 -2.630 -3.349 1.00 98.62 92 ILE A N 1
ATOM 705 C CA . ILE A 1 92 ? -8.331 -3.852 -4.129 1.00 98.62 92 ILE A CA 1
ATOM 706 C C . ILE A 1 92 ? -8.830 -3.477 -5.524 1.00 98.62 92 ILE A C 1
ATOM 708 O O . ILE A 1 92 ? -8.275 -3.922 -6.530 1.00 98.62 92 ILE A O 1
ATOM 712 N N . ARG A 1 93 ? -9.846 -2.611 -5.600 1.00 98.56 93 ARG A N 1
ATOM 713 C CA . ARG A 1 93 ? -10.453 -2.204 -6.869 1.00 98.56 93 ARG A CA 1
ATOM 714 C C . ARG A 1 93 ? -9.477 -1.436 -7.759 1.00 98.56 93 ARG A C 1
ATOM 716 O O . ARG A 1 93 ? -9.372 -1.744 -8.948 1.00 98.56 93 ARG A O 1
ATOM 723 N N . THR A 1 94 ? -8.806 -0.412 -7.234 1.00 98.56 94 THR A N 1
ATOM 724 C CA . THR A 1 94 ? -7.961 0.465 -8.055 1.00 98.56 94 THR A CA 1
ATOM 725 C C . THR A 1 94 ? -6.695 -0.251 -8.496 1.00 98.56 94 THR A C 1
ATOM 727 O O . THR A 1 94 ? -6.406 -0.261 -9.692 1.00 98.56 94 THR A O 1
ATOM 730 N N . GLN A 1 95 ? -6.006 -0.941 -7.586 1.00 98.50 95 GLN A N 1
ATOM 731 C CA . GLN A 1 95 ? -4.735 -1.591 -7.904 1.00 98.50 95 GLN A CA 1
ATOM 732 C C . GLN A 1 95 ? -4.932 -2.827 -8.796 1.00 98.50 95 GLN A C 1
ATOM 734 O O . GLN A 1 95 ? -4.119 -3.076 -9.684 1.00 98.50 95 GLN A O 1
ATOM 739 N N . SER A 1 96 ? -6.071 -3.530 -8.700 1.00 98.56 96 SER A N 1
ATOM 740 C CA . SER A 1 96 ? -6.428 -4.580 -9.675 1.00 98.56 96 SER A CA 1
ATOM 741 C C . SER A 1 96 ? -6.601 -4.027 -11.093 1.00 98.56 96 SER A C 1
ATOM 743 O O . SER A 1 96 ? -6.254 -4.682 -12.079 1.00 98.56 96 SER A O 1
ATOM 745 N N . ASN A 1 97 ? -7.159 -2.819 -11.226 1.00 98.44 97 ASN A N 1
ATOM 746 C CA . ASN A 1 97 ? -7.302 -2.155 -12.521 1.00 98.44 97 ASN A CA 1
ATOM 747 C C . ASN A 1 97 ? -5.948 -1.664 -13.052 1.00 98.44 97 ASN A C 1
ATOM 7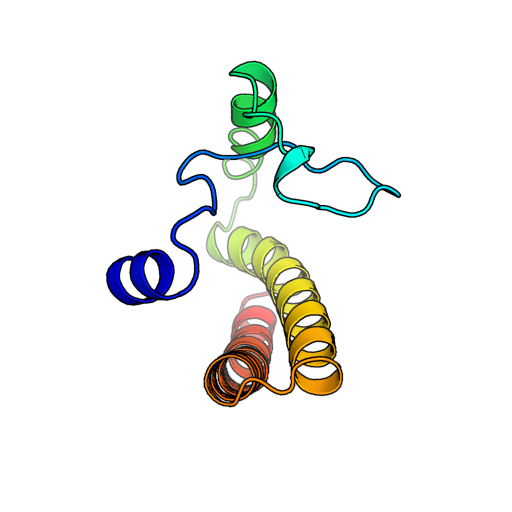49 O O . ASN A 1 97 ? -5.693 -1.768 -14.253 1.00 98.44 97 ASN A O 1
ATOM 753 N N . GLU A 1 98 ? -5.082 -1.162 -12.174 1.00 98.38 98 GLU A N 1
ATOM 754 C CA . GLU A 1 98 ? -3.725 -0.727 -12.513 1.00 98.38 98 GLU A CA 1
ATOM 755 C C . GLU A 1 98 ? -2.867 -1.901 -12.988 1.00 98.38 98 GLU A C 1
ATOM 757 O O . GLU A 1 98 ? -2.247 -1.781 -14.040 1.00 98.38 98 GLU A O 1
ATOM 762 N N . ILE A 1 99 ? -2.932 -3.071 -12.340 1.00 98.44 99 ILE A N 1
ATOM 763 C CA . ILE A 1 99 ? -2.260 -4.295 -12.817 1.00 98.44 99 ILE A CA 1
ATOM 764 C C . ILE A 1 99 ? -2.639 -4.611 -14.269 1.00 98.44 99 ILE A C 1
ATOM 766 O O . ILE A 1 99 ? -1.761 -4.908 -15.078 1.00 98.44 99 ILE A O 1
ATOM 770 N N . ARG A 1 100 ? -3.924 -4.513 -14.643 1.00 98.06 100 ARG A N 1
ATOM 771 C CA . ARG A 1 100 ? -4.346 -4.769 -16.035 1.00 98.06 100 ARG A CA 1
ATOM 772 C C . ARG A 1 100 ? -3.740 -3.774 -17.021 1.00 98.06 100 ARG A C 1
ATOM 774 O O . ARG A 1 100 ? -3.363 -4.171 -18.117 1.00 98.06 100 ARG A O 1
ATOM 781 N N . ARG A 1 101 ? -3.622 -2.502 -16.633 1.00 97.50 101 ARG A N 1
ATOM 782 C CA . ARG A 1 101 ? -2.977 -1.468 -17.458 1.00 97.50 101 ARG A CA 1
ATOM 783 C C . ARG A 1 101 ? -1.473 -1.713 -17.581 1.00 97.50 101 ARG A C 1
ATOM 785 O O . ARG A 1 101 ? -0.948 -1.645 -18.682 1.00 97.50 101 ARG A O 1
ATOM 792 N N . LEU A 1 102 ? -0.805 -2.048 -16.477 1.00 96.81 102 LEU A N 1
ATOM 793 C CA . LEU A 1 102 ? 0.636 -2.309 -16.434 1.00 96.81 102 LEU A CA 1
ATOM 794 C C . LEU A 1 102 ? 1.017 -3.560 -17.233 1.00 96.81 102 LEU A C 1
ATOM 796 O O . LEU A 1 102 ? 2.009 -3.535 -17.949 1.00 96.81 102 LEU A O 1
ATOM 800 N N . ARG A 1 103 ? 0.204 -4.625 -17.189 1.00 96.00 103 ARG A N 1
ATOM 801 C CA . ARG A 1 103 ? 0.406 -5.820 -18.028 1.00 96.00 103 ARG A CA 1
ATOM 802 C C . ARG A 1 103 ? 0.338 -5.512 -19.526 1.00 96.00 103 ARG A C 1
ATOM 804 O O . ARG A 1 103 ? 0.978 -6.211 -20.293 1.00 96.00 103 ARG A O 1
ATOM 811 N N . GLY A 1 104 ? -0.389 -4.470 -19.935 1.00 94.06 104 GLY A N 1
ATOM 812 C CA . GLY A 1 104 ? -0.408 -4.002 -21.325 1.00 94.06 104 GLY A CA 1
ATOM 813 C C . GLY A 1 104 ? 0.844 -3.229 -21.756 1.00 94.06 104 GLY A C 1
ATOM 814 O O . GLY A 1 104 ? 0.979 -2.932 -22.938 1.00 94.06 104 GLY A O 1
ATOM 815 N N . LEU A 1 105 ? 1.735 -2.877 -20.820 1.00 89.31 105 LEU A N 1
ATOM 816 C CA . LEU A 1 105 ? 3.003 -2.196 -21.106 1.00 89.31 105 LEU A CA 1
ATOM 817 C C . LEU A 1 105 ? 4.181 -3.167 -21.270 1.00 89.31 105 LEU A C 1
ATOM 819 O O . LEU A 1 105 ? 5.231 -2.741 -21.749 1.00 89.31 105 LEU A O 1
ATOM 823 N N . LEU A 1 106 ? 4.031 -4.431 -20.854 1.00 88.12 106 LEU A N 1
ATOM 824 C CA . LEU A 1 106 ? 5.061 -5.473 -20.948 1.00 88.12 106 LEU A CA 1
ATOM 825 C C . LEU A 1 106 ? 5.074 -6.112 -22.339 1.00 88.12 106 LEU A C 1
ATOM 827 O O . LEU A 1 106 ? 6.180 -6.146 -22.938 1.00 88.12 106 LEU A O 1
#

Sequence (106 aa):
MLRQRRLRFPDAPITPVRYTPGQPTVLNQLKPMTEADKAAMRMSGTMDMMGDRGKAFAAAMIPHHEMAIAMAEDALAKSSDSFVRSISWDIIRTQSNEIRRLRGLL

Secondary structure (DSSP, 8-state):
-HHHHHHH-TTS-SS-B---TTS---GGG--BPPHHHHHHHT-TTSSTT-S-HHHHHHHHHHHHHHHHHHHHHHHHHH---HHHHHHHHHHHHHHHHHHHHHHTT-

Organism: NCBI:txid2283154

Radius of gyration: 16.74 Å; chains: 1; bounding box: 38×28×44 Å